Protein AF-A0A1C3F9H0-F1 (afdb_monomer)

Secondary structure (DSSP, 8-state):
--GGGG-TTGGGPPPTTT-SS-SS-HHHHHHHHHHHHHHHHHHHHH-HHHHHHHHHHHHS---

pLDDT: mean 87.03, std 9.57, range [50.25, 96.12]

Foldseek 3Di:
DDLLVPDPCNPLA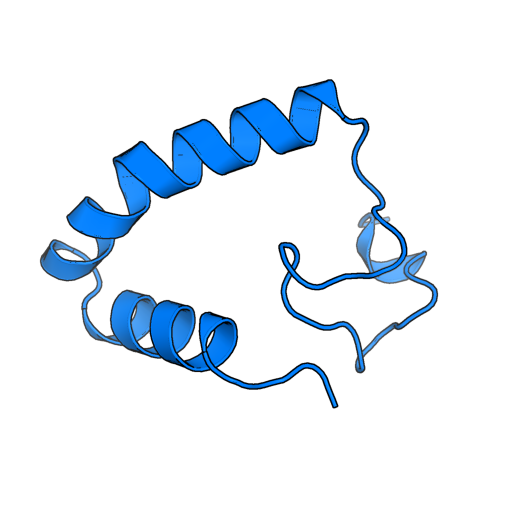ADQVQGPDHPDDPVVVVVVVVCCVVCLVVCCVVPVPVSVVVVVSVVDDSD

Radius of gyration: 12.95 Å; Cα contacts (8 Å, |Δi|>4): 26; chains: 1; bounding box: 31×25×25 Å

Solvent-accessible surface area (backbone atoms only — not comparable to full-atom values): 3979 Å² total; per-residue (Å²): 135,61,77,65,82,75,37,94,49,55,91,70,52,51,55,83,90,72,38,91,76,73,92,61,57,70,71,59,47,52,53,50,51,54,48,46,65,65,45,48,71,52,32,45,78,79,40,44,69,61,36,51,51,50,56,49,54,70,65,49,76,76,121

Sequence (63 aa):
MTRLTHCKFGESKPTCGKCTVHCYKPEKRQRIIEVMRYSGPKMLFAHPIAAIRHLVDERKKAN

Structure (mmCIF, N/CA/C/O backbone):
data_AF-A0A1C3F9H0-F1
#
_entry.id   AF-A0A1C3F9H0-F1
#
loop_
_atom_site.group_PDB
_atom_site.id
_atom_site.type_symbol
_atom_site.label_atom_id
_atom_site.label_alt_id
_atom_site.label_comp_id
_atom_site.label_asym_id
_atom_site.label_entity_id
_atom_site.label_seq_id
_atom_site.pdbx_PDB_ins_code
_atom_site.Cartn_x
_atom_site.Cartn_y
_atom_site.Cartn_z
_atom_site.occupancy
_atom_site.B_iso_or_equiv
_atom_site.auth_seq_id
_atom_site.auth_comp_id
_atom_site.auth_asym_id
_atom_site.auth_atom_id
_atom_site.pdbx_PDB_model_num
ATOM 1 N N . MET A 1 1 ? -0.764 -18.692 14.008 1.00 52.03 1 MET A N 1
ATOM 2 C CA . MET A 1 1 ? -1.895 -18.293 13.140 1.00 52.03 1 MET A CA 1
ATOM 3 C C . MET A 1 1 ? -1.645 -16.889 12.612 1.00 52.03 1 MET A C 1
ATOM 5 O O . MET A 1 1 ? -1.668 -15.928 13.373 1.00 52.03 1 MET A O 1
ATOM 9 N N . THR A 1 2 ? -1.298 -16.761 11.336 1.00 71.50 2 THR A N 1
ATOM 10 C CA . THR A 1 2 ? -1.041 -15.463 10.698 1.00 71.50 2 THR A CA 1
ATOM 11 C C . THR A 1 2 ? -2.362 -14.808 10.328 1.00 71.50 2 THR A C 1
ATOM 13 O O . THR A 1 2 ? -3.160 -15.435 9.659 1.00 71.50 2 THR A O 1
ATOM 16 N N . ARG A 1 3 ? -2.577 -13.533 10.670 1.00 82.19 3 ARG A N 1
ATOM 17 C CA . ARG A 1 3 ? -3.766 -12.710 10.335 1.00 82.19 3 ARG A CA 1
ATOM 18 C C . ARG A 1 3 ? -4.415 -12.967 8.956 1.00 82.19 3 ARG A C 1
ATOM 20 O O . ARG A 1 3 ? -5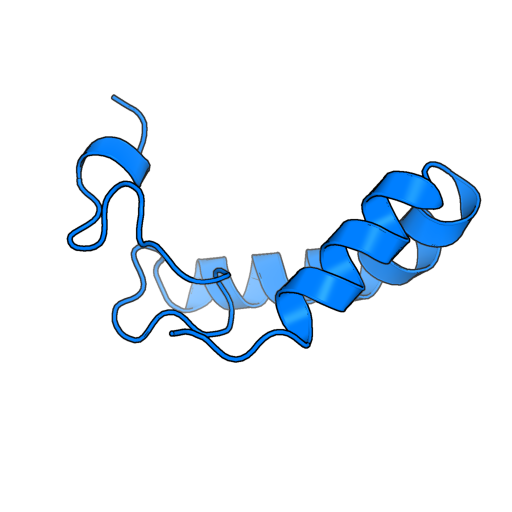.618 -12.785 8.816 1.00 82.19 3 ARG A O 1
ATOM 27 N N . LEU A 1 4 ? -3.631 -13.335 7.937 1.00 82.62 4 LEU A N 1
ATOM 28 C CA . LEU A 1 4 ? -4.136 -13.680 6.604 1.00 82.62 4 LEU A CA 1
ATOM 29 C C . LEU A 1 4 ? -5.036 -14.927 6.589 1.00 82.62 4 LEU A C 1
ATOM 31 O O . LEU A 1 4 ? -5.951 -14.962 5.778 1.00 82.62 4 LEU A O 1
ATOM 35 N N . THR A 1 5 ? -4.850 -15.890 7.496 1.00 84.75 5 THR A N 1
ATOM 36 C CA . THR A 1 5 ? -5.680 -17.104 7.573 1.00 84.75 5 THR A CA 1
ATOM 37 C C . THR A 1 5 ? -7.130 -16.799 7.942 1.00 84.75 5 THR A C 1
ATOM 39 O O . THR A 1 5 ? -8.010 -17.590 7.643 1.00 84.75 5 THR A O 1
ATOM 42 N N . HIS A 1 6 ? -7.395 -15.653 8.580 1.00 84.62 6 HIS A N 1
ATOM 43 C CA . HIS A 1 6 ? -8.747 -15.209 8.946 1.00 84.62 6 HIS A CA 1
ATOM 44 C C . HIS A 1 6 ? -9.277 -14.154 7.958 1.00 84.62 6 HIS A C 1
ATOM 46 O O . HIS A 1 6 ? -10.251 -13.454 8.239 1.00 84.62 6 HIS A O 1
ATOM 52 N N . CYS A 1 7 ? -8.606 -13.955 6.818 1.00 88.56 7 CYS A N 1
ATOM 53 C CA . CYS A 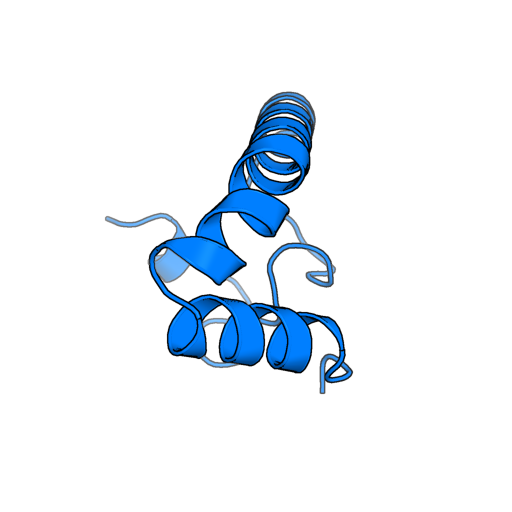1 7 ? -9.045 -12.981 5.833 1.00 88.56 7 CYS A CA 1
ATOM 54 C C . CYS A 1 7 ? -10.268 -13.509 5.082 1.00 88.56 7 CYS A C 1
ATOM 56 O O . CYS A 1 7 ? -10.201 -14.561 4.459 1.00 88.56 7 CYS A O 1
ATOM 58 N N . LYS A 1 8 ? -11.349 -12.722 5.056 1.00 86.19 8 LYS A N 1
ATOM 59 C CA . LYS A 1 8 ? -12.567 -13.037 4.293 1.00 86.19 8 LYS A CA 1
ATOM 60 C C . LYS A 1 8 ? -12.307 -13.257 2.795 1.00 86.19 8 LYS A C 1
ATOM 62 O O . LYS A 1 8 ? -13.045 -13.990 2.155 1.00 86.19 8 LYS A O 1
ATOM 67 N N . PHE A 1 9 ? -11.277 -12.611 2.253 1.00 86.69 9 PHE A N 1
ATOM 68 C CA . PHE A 1 9 ? -10.914 -12.707 0.839 1.00 86.69 9 PHE A CA 1
ATOM 69 C C . PHE A 1 9 ? -9.919 -13.843 0.546 1.00 86.69 9 PHE A C 1
ATOM 71 O O . PHE A 1 9 ? -9.731 -14.179 -0.611 1.00 86.69 9 PHE A O 1
ATOM 78 N N . GLY A 1 10 ? -9.276 -14.445 1.556 1.00 86.25 10 GLY A N 1
ATOM 79 C CA . GLY A 1 10 ? -8.305 -15.528 1.343 1.00 86.25 10 GLY A CA 1
ATOM 80 C C . GLY A 1 10 ? -7.252 -15.198 0.272 1.00 86.25 10 GLY A C 1
ATOM 81 O O . GLY A 1 10 ? -6.573 -14.175 0.365 1.00 86.25 10 GLY A O 1
ATOM 82 N N . GLU A 1 11 ? -7.159 -16.055 -0.746 1.00 85.56 11 GLU A N 1
ATOM 83 C CA . GLU A 1 11 ? -6.265 -15.912 -1.908 1.00 85.56 11 GLU A CA 1
ATOM 84 C C . GLU A 1 11 ? -6.673 -14.778 -2.865 1.00 85.56 11 GLU A C 1
ATOM 86 O O . GLU A 1 11 ? -5.818 -14.186 -3.518 1.00 85.56 11 GLU A O 1
ATOM 91 N N . SER A 1 12 ? -7.957 -14.404 -2.925 1.00 84.56 12 SER A N 1
ATOM 92 C CA . SER A 1 12 ? -8.446 -13.300 -3.773 1.00 84.56 12 SER A CA 1
ATOM 93 C C . SER A 1 12 ? -8.300 -11.926 -3.112 1.00 84.56 12 SER A C 1
ATOM 95 O O . SER A 1 12 ? -8.915 -10.939 -3.515 1.00 84.56 12 SER A O 1
ATOM 97 N N . LYS A 1 13 ? -7.479 -11.831 -2.064 1.00 84.38 13 LYS A N 1
ATOM 98 C CA . LYS A 1 13 ? -7.279 -10.596 -1.318 1.00 84.38 13 LYS A CA 1
ATOM 99 C C . LYS A 1 13 ? -6.604 -9.524 -2.190 1.00 84.38 13 LYS A C 1
ATOM 101 O O . LYS A 1 13 ? -5.478 -9.729 -2.645 1.00 84.38 13 LYS A O 1
ATOM 106 N N . PRO A 1 14 ? -7.208 -8.327 -2.327 1.00 86.25 14 PRO A N 1
ATOM 107 C CA . PRO A 1 14 ? -6.561 -7.223 -3.023 1.00 86.25 14 PRO A CA 1
ATOM 108 C C . PRO A 1 14 ? -5.403 -6.646 -2.196 1.00 86.25 14 PRO A C 1
ATOM 110 O O . PRO A 1 14 ? -5.205 -6.957 -1.015 1.00 86.25 14 PRO A O 1
ATOM 113 N N . THR A 1 15 ? -4.644 -5.729 -2.792 1.00 87.88 15 THR A N 1
ATOM 114 C CA . THR A 1 15 ? -3.604 -4.991 -2.066 1.00 87.88 15 THR A CA 1
ATOM 115 C C . THR A 1 15 ? -4.175 -4.294 -0.826 1.00 87.88 15 THR A C 1
ATOM 117 O O . THR A 1 15 ? -5.326 -3.854 -0.793 1.00 87.88 15 THR A O 1
ATOM 120 N N . CYS A 1 16 ? -3.370 -4.189 0.240 1.00 85.19 16 CYS A N 1
ATOM 121 C CA . CYS A 1 16 ? -3.850 -3.721 1.547 1.00 85.19 16 CYS A CA 1
ATOM 122 C C . CYS A 1 16 ? -4.497 -2.324 1.499 1.00 85.19 16 CYS A C 1
ATOM 124 O O . CYS A 1 16 ? -5.395 -2.057 2.297 1.00 85.19 16 CYS A O 1
ATOM 126 N N . GLY A 1 17 ? -4.057 -1.455 0.580 1.00 84.25 17 GLY A N 1
ATOM 127 C CA . GLY A 1 17 ? -4.629 -0.123 0.367 1.00 84.25 17 GLY A CA 1
ATOM 128 C C . GLY A 1 17 ? -6.007 -0.125 -0.305 1.00 84.25 17 GLY A C 1
ATOM 129 O O . GLY A 1 17 ? -6.783 0.791 -0.065 1.00 84.25 17 GLY A O 1
ATOM 130 N N . LYS A 1 18 ? -6.338 -1.162 -1.087 1.00 85.69 18 LYS A N 1
ATOM 131 C CA . LYS A 1 18 ? -7.608 -1.295 -1.832 1.00 85.69 18 LYS A CA 1
ATOM 132 C C . LYS A 1 18 ? -8.611 -2.250 -1.186 1.00 85.69 18 LYS A C 1
ATOM 134 O O . LYS A 1 18 ? -9.710 -2.439 -1.692 1.00 85.69 18 LYS A O 1
ATOM 139 N N . CYS A 1 19 ? -8.226 -2.891 -0.090 1.00 88.69 19 CYS A N 1
ATOM 140 C CA . CYS A 1 19 ? -9.068 -3.850 0.609 1.00 88.69 19 CYS A CA 1
ATOM 141 C C . CYS A 1 19 ? -10.293 -3.158 1.220 1.00 88.69 19 CYS A C 1
ATOM 143 O O . CYS A 1 19 ? -10.136 -2.230 2.002 1.00 88.69 19 CYS A O 1
ATOM 145 N N . THR A 1 20 ? -11.503 -3.631 0.917 1.00 86.50 20 THR A N 1
ATOM 146 C CA . THR A 1 20 ? -12.750 -3.026 1.427 1.00 86.50 20 THR A CA 1
ATOM 147 C C . THR A 1 20 ? -12.950 -3.263 2.925 1.00 86.50 20 T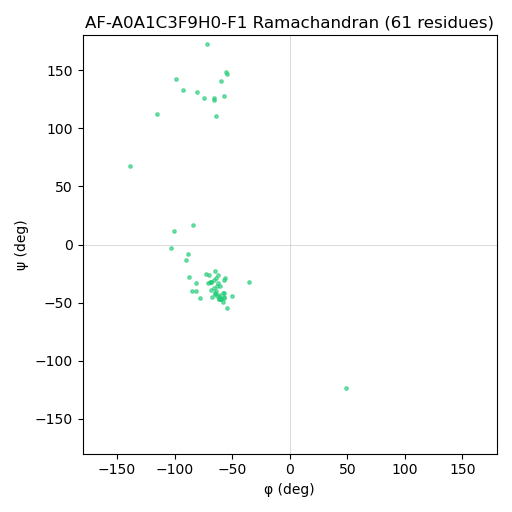HR A C 1
ATOM 149 O O . THR A 1 20 ? -13.468 -2.401 3.629 1.00 86.50 20 THR A O 1
ATOM 152 N N . VAL A 1 21 ? -12.489 -4.411 3.439 1.00 88.00 21 VAL A N 1
ATOM 153 C CA . VAL A 1 21 ? -12.513 -4.752 4.871 1.00 88.00 21 VAL A CA 1
ATOM 154 C C . VAL A 1 21 ? -11.083 -4.871 5.392 1.00 88.00 21 VAL A C 1
ATOM 156 O O . VAL A 1 21 ? -10.347 -5.786 5.019 1.00 88.00 21 VAL A O 1
ATOM 159 N N . HIS A 1 22 ? -10.662 -3.954 6.264 1.00 87.44 22 HIS A N 1
ATOM 160 C CA . HIS A 1 22 ? -9.295 -3.934 6.788 1.00 87.44 22 HIS A CA 1
ATOM 161 C C . HIS A 1 22 ? -9.161 -4.704 8.105 1.00 87.44 22 HIS A C 1
ATOM 163 O O . HIS A 1 22 ? -9.902 -4.492 9.055 1.00 87.44 22 HIS A O 1
ATOM 169 N N . CYS A 1 23 ? -8.131 -5.544 8.190 1.00 87.94 23 CYS A N 1
ATOM 170 C CA . CYS A 1 23 ? -7.813 -6.334 9.384 1.00 87.94 23 CYS A CA 1
ATOM 171 C C . CYS A 1 23 ? -6.903 -5.613 10.396 1.00 87.94 23 CYS A C 1
ATOM 173 O O . CYS A 1 23 ? -6.659 -6.136 11.480 1.00 87.94 23 CYS A O 1
ATOM 175 N N . TYR A 1 24 ? -6.354 -4.443 10.055 1.00 88.25 24 TYR A N 1
ATOM 176 C CA . TYR A 1 24 ? -5.607 -3.607 10.999 1.00 88.25 24 TYR A CA 1
ATOM 177 C C . TYR A 1 24 ? -6.490 -2.490 11.552 1.00 88.25 24 TYR A C 1
ATOM 179 O O . TYR A 1 24 ? -7.238 -1.866 10.800 1.00 88.25 24 TYR A O 1
ATOM 187 N N . LYS A 1 25 ? -6.313 -2.185 12.846 1.00 90.88 25 LYS A N 1
ATOM 188 C CA . LYS A 1 25 ? -6.862 -0.974 13.469 1.00 90.88 25 LYS A CA 1
ATOM 189 C C . LYS A 1 25 ? -6.396 0.285 12.714 1.00 90.88 25 LYS A C 1
ATOM 191 O O . LYS A 1 25 ? -5.266 0.278 12.209 1.00 90.88 25 LYS A O 1
ATOM 196 N N . PRO A 1 26 ? -7.204 1.359 12.668 1.00 91.44 26 PRO A N 1
ATOM 197 C CA . PRO A 1 26 ? -6.867 2.598 11.961 1.00 91.44 26 PRO A CA 1
ATOM 198 C C . PRO A 1 26 ? -5.475 3.151 12.300 1.00 91.44 26 PRO A C 1
ATOM 200 O O . PRO A 1 26 ? -4.702 3.448 11.395 1.00 91.44 26 PRO A O 1
ATOM 203 N N . GLU A 1 27 ? -5.099 3.169 13.579 1.00 94.50 27 GLU A N 1
ATOM 204 C CA . GLU A 1 27 ? -3.777 3.620 14.050 1.00 94.50 27 GLU A CA 1
ATOM 205 C C . GLU A 1 27 ? -2.619 2.844 13.403 1.00 94.50 27 GLU A C 1
ATOM 207 O O . GLU A 1 27 ? -1.643 3.422 12.928 1.00 94.50 27 GLU A O 1
ATOM 212 N N . LYS A 1 28 ? -2.729 1.509 13.333 1.00 92.62 28 LYS A N 1
ATOM 213 C CA . LYS A 1 28 ? -1.700 0.665 12.705 1.00 92.62 28 LYS A CA 1
ATOM 214 C C . LYS A 1 28 ? -1.638 0.884 11.198 1.00 92.62 28 LYS A C 1
ATOM 216 O O . LYS A 1 28 ? -0.562 0.781 10.620 1.00 92.62 28 LYS A O 1
ATOM 221 N N . ARG A 1 29 ? -2.772 1.183 10.560 1.00 92.06 29 ARG A N 1
ATOM 222 C CA . ARG A 1 29 ? -2.806 1.502 9.127 1.00 92.06 29 ARG A CA 1
ATOM 223 C C . ARG A 1 29 ? -2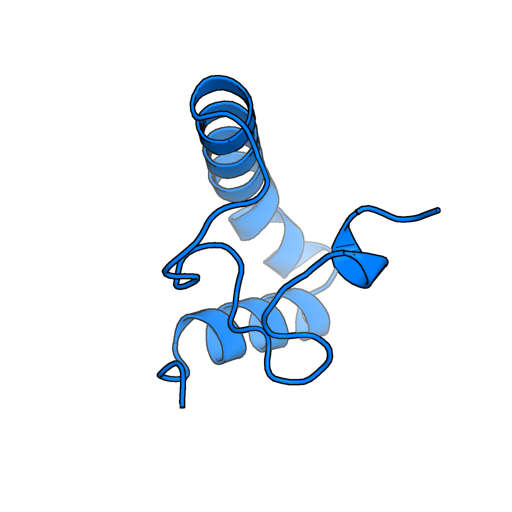.043 2.788 8.837 1.00 92.06 29 ARG A C 1
ATOM 225 O O . ARG A 1 29 ? -1.268 2.790 7.890 1.00 92.06 29 ARG A O 1
ATOM 232 N N . GLN A 1 30 ? -2.206 3.818 9.666 1.00 94.38 30 GLN A N 1
ATOM 233 C CA . GLN A 1 30 ? -1.456 5.069 9.517 1.00 94.38 30 GLN A CA 1
ATOM 234 C C . GLN A 1 30 ? 0.051 4.830 9.614 1.00 94.38 30 GLN A C 1
ATOM 236 O O . GLN A 1 30 ? 0.787 5.208 8.708 1.00 94.38 30 GLN A O 1
ATOM 241 N N . ARG A 1 31 ? 0.494 4.060 10.614 1.00 95.44 31 ARG A N 1
ATOM 242 C CA . ARG A 1 31 ? 1.911 3.675 10.734 1.00 95.44 31 ARG A CA 1
ATOM 243 C C . ARG A 1 31 ? 2.428 2.939 9.499 1.00 95.44 31 ARG A C 1
ATOM 245 O O . ARG A 1 31 ? 3.535 3.192 9.045 1.00 95.44 31 ARG A O 1
ATOM 252 N N . ILE A 1 32 ? 1.638 2.026 8.933 1.00 93.31 32 ILE A N 1
ATOM 253 C CA . ILE A 1 32 ? 2.027 1.324 7.702 1.00 93.31 32 ILE A CA 1
ATOM 254 C C . ILE A 1 32 ? 2.132 2.302 6.534 1.00 93.31 32 ILE A C 1
ATOM 256 O O . ILE A 1 32 ? 3.079 2.208 5.767 1.00 93.31 32 ILE A O 1
ATOM 260 N N . ILE A 1 33 ? 1.205 3.251 6.401 1.00 92.31 33 ILE A N 1
ATOM 261 C CA . ILE A 1 33 ? 1.259 4.275 5.349 1.00 92.31 33 ILE A CA 1
ATOM 262 C C . ILE A 1 33 ? 2.525 5.128 5.488 1.00 92.31 33 ILE A C 1
ATOM 264 O O . ILE A 1 33 ? 3.201 5.369 4.491 1.00 92.31 33 ILE A O 1
ATOM 268 N N . GLU A 1 34 ? 2.882 5.541 6.704 1.00 96.12 34 GLU A N 1
ATOM 269 C CA . GLU A 1 34 ? 4.126 6.272 6.981 1.00 96.12 34 GLU A CA 1
ATOM 270 C C . GL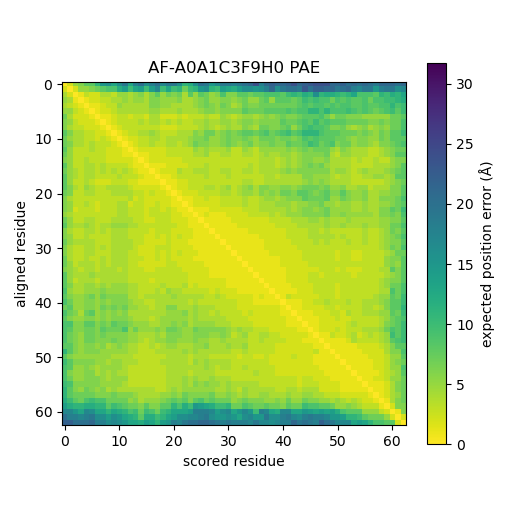U A 1 34 ? 5.361 5.461 6.576 1.00 96.12 34 GLU A C 1
ATOM 272 O O . GLU A 1 34 ? 6.225 5.961 5.852 1.00 96.12 34 GLU A O 1
ATOM 277 N N . VAL A 1 35 ? 5.407 4.182 6.962 1.00 94.62 35 VAL A N 1
ATOM 278 C CA . VAL A 1 35 ? 6.488 3.265 6.576 1.00 94.62 35 VAL A CA 1
ATOM 279 C C . VAL A 1 35 ? 6.564 3.116 5.058 1.00 94.62 35 VAL A C 1
ATOM 281 O O . VAL A 1 35 ? 7.652 3.209 4.498 1.00 94.62 35 VAL A O 1
ATOM 284 N N . MET A 1 36 ? 5.437 2.927 4.368 1.00 92.81 36 MET A N 1
ATOM 285 C CA . MET A 1 36 ? 5.419 2.787 2.909 1.00 92.81 36 MET A CA 1
ATOM 286 C C . MET A 1 36 ? 5.848 4.081 2.206 1.00 92.81 36 MET A C 1
ATOM 288 O O . MET A 1 36 ? 6.583 4.014 1.225 1.00 92.81 36 MET A O 1
ATOM 292 N N . ARG A 1 37 ? 5.470 5.259 2.722 1.00 93.44 37 ARG A N 1
ATOM 293 C CA . ARG A 1 37 ? 5.918 6.559 2.186 1.00 93.44 37 ARG A CA 1
ATOM 294 C C . ARG A 1 37 ? 7.422 6.759 2.326 1.00 93.44 37 ARG A C 1
ATOM 296 O O . ARG A 1 37 ? 8.049 7.280 1.409 1.00 93.44 37 ARG A O 1
ATOM 303 N N . TYR A 1 38 ? 7.995 6.352 3.454 1.00 94.62 38 TYR A N 1
ATOM 304 C CA . TYR A 1 38 ? 9.425 6.502 3.705 1.00 94.62 38 TYR A CA 1
ATOM 305 C C . TYR A 1 38 ? 10.265 5.447 2.970 1.00 94.62 38 TYR A C 1
ATOM 307 O O . TYR A 1 38 ? 11.274 5.768 2.339 1.00 94.62 38 TYR A O 1
ATOM 315 N N . SER A 1 39 ? 9.851 4.182 3.043 1.00 93.62 39 SER A N 1
ATOM 316 C CA . SER A 1 39 ? 10.612 3.039 2.531 1.00 93.62 39 SER A CA 1
ATOM 317 C C . SER A 1 39 ? 10.340 2.743 1.059 1.00 93.62 39 SER A C 1
ATOM 319 O O . SER A 1 39 ? 11.226 2.236 0.377 1.00 93.62 39 SER A O 1
ATOM 321 N N . GLY A 1 40 ? 9.153 3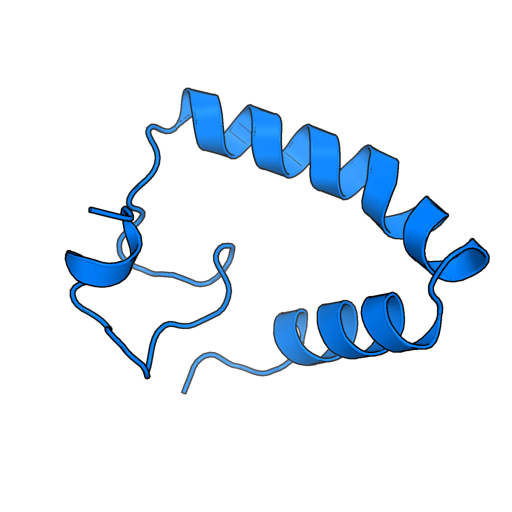.074 0.544 1.00 90.75 40 GLY A N 1
ATOM 322 C CA . GLY A 1 40 ? 8.751 2.801 -0.839 1.00 90.75 40 GLY A CA 1
ATOM 323 C C . GLY A 1 40 ? 9.732 3.363 -1.874 1.00 90.75 40 GLY A C 1
ATOM 324 O O . GLY A 1 40 ? 10.270 2.585 -2.662 1.00 90.75 40 GLY A O 1
ATOM 325 N N . PRO A 1 41 ? 10.060 4.671 -1.842 1.00 93.00 41 PRO A N 1
ATOM 326 C CA . PRO A 1 41 ? 11.036 5.256 -2.763 1.00 93.00 41 PRO A CA 1
ATOM 327 C C . PRO A 1 41 ? 12.431 4.632 -2.630 1.00 93.00 41 PRO A C 1
ATOM 329 O O . PRO A 1 41 ? 13.124 4.431 -3.622 1.00 93.00 41 PRO A O 1
ATOM 332 N N . LYS A 1 42 ? 12.837 4.271 -1.406 1.00 94.50 42 LYS A N 1
ATOM 333 C CA . LYS A 1 42 ? 14.145 3.654 -1.131 1.00 94.50 42 LYS A CA 1
ATOM 334 C C . LYS A 1 42 ? 14.244 2.233 -1.678 1.00 94.50 42 LYS A C 1
ATOM 336 O O . LYS A 1 42 ? 15.310 1.814 -2.124 1.00 94.50 42 LYS A O 1
ATOM 341 N N . MET A 1 43 ? 13.128 1.508 -1.695 1.00 93.44 43 MET A N 1
ATOM 342 C CA . MET A 1 43 ? 13.058 0.152 -2.230 1.00 93.44 43 MET A CA 1
ATOM 343 C C . MET A 1 43 ? 13.381 0.105 -3.725 1.00 93.44 43 MET A C 1
ATOM 345 O O . MET A 1 43 ? 13.896 -0.907 -4.187 1.00 93.44 43 MET A O 1
ATOM 349 N N . LEU A 1 44 ? 13.154 1.194 -4.470 1.00 92.56 44 LEU A N 1
ATOM 350 C CA . LEU A 1 44 ? 13.529 1.276 -5.882 1.00 92.56 44 LEU A CA 1
ATOM 351 C C . LEU A 1 44 ? 15.048 1.157 -6.087 1.00 92.56 44 LEU A C 1
ATOM 353 O O . LEU A 1 44 ? 15.477 0.565 -7.071 1.00 92.56 44 LEU A O 1
ATOM 357 N N . PHE A 1 45 ? 15.848 1.663 -5.144 1.00 94.19 45 PHE A N 1
ATOM 358 C CA . PHE A 1 45 ? 17.309 1.606 -5.215 1.00 94.19 45 PHE A CA 1
ATOM 359 C C . PHE A 1 45 ? 17.872 0.256 -4.753 1.00 94.19 45 PHE A C 1
ATOM 361 O O . PHE A 1 45 ? 18.801 -0.256 -5.365 1.00 94.19 45 PHE A O 1
ATOM 368 N N . ALA A 1 46 ? 17.312 -0.335 -3.692 1.00 94.25 46 ALA A N 1
ATOM 369 C CA . ALA A 1 46 ? 17.810 -1.599 -3.136 1.00 94.25 46 ALA A CA 1
ATOM 370 C C . ALA A 1 46 ? 17.245 -2.842 -3.847 1.00 94.25 46 ALA A C 1
ATOM 372 O O . ALA A 1 46 ? 17.952 -3.822 -4.072 1.00 94.25 46 ALA A O 1
ATOM 373 N N . HIS A 1 47 ? 15.957 -2.813 -4.197 1.00 94.62 47 HIS A N 1
ATOM 374 C CA . HIS A 1 47 ? 15.215 -3.943 -4.757 1.00 94.62 47 HIS A CA 1
ATOM 375 C C . HIS A 1 47 ? 14.293 -3.482 -5.899 1.00 94.62 47 HIS A C 1
ATOM 377 O O . HIS A 1 47 ? 13.064 -3.563 -5.782 1.00 94.62 47 HIS A O 1
ATOM 383 N N . PRO A 1 48 ? 14.862 -3.030 -7.032 1.00 91.25 48 PRO A N 1
ATOM 384 C CA . PRO A 1 48 ? 14.108 -2.398 -8.115 1.00 91.25 48 PRO A CA 1
ATOM 385 C C . PRO A 1 48 ? 12.986 -3.288 -8.659 1.00 91.25 48 PRO A C 1
ATOM 387 O O . PRO A 1 48 ? 11.864 -2.827 -8.847 1.00 91.25 48 PRO A O 1
ATOM 390 N N . ILE A 1 49 ? 13.242 -4.587 -8.840 1.00 94.75 49 ILE A N 1
ATOM 391 C CA . ILE A 1 49 ? 12.240 -5.538 -9.350 1.00 94.75 49 ILE A CA 1
ATOM 392 C C . ILE A 1 49 ? 11.047 -5.652 -8.390 1.00 94.75 49 ILE A C 1
ATOM 394 O O . ILE A 1 49 ? 9.894 -5.633 -8.824 1.00 94.75 49 ILE A O 1
ATOM 398 N N . 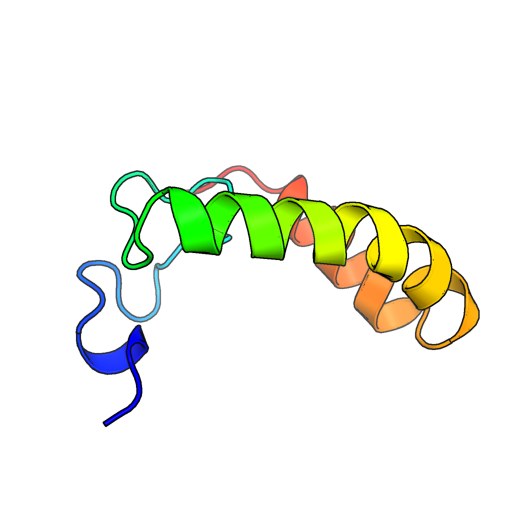ALA A 1 50 ? 11.304 -5.753 -7.083 1.00 90.56 50 ALA A N 1
ATOM 399 C CA . ALA A 1 50 ? 10.251 -5.856 -6.076 1.00 90.56 50 ALA A CA 1
ATOM 400 C C . ALA A 1 50 ? 9.451 -4.547 -5.967 1.00 90.56 50 ALA A C 1
ATOM 402 O O . ALA A 1 50 ? 8.225 -4.588 -5.875 1.00 90.56 50 ALA A O 1
ATOM 403 N N . ALA A 1 51 ? 10.128 -3.397 -6.052 1.00 92.06 51 ALA A N 1
ATOM 404 C CA . ALA A 1 51 ? 9.496 -2.081 -6.093 1.00 92.06 51 ALA A CA 1
ATOM 405 C C . ALA A 1 51 ? 8.582 -1.915 -7.308 1.00 92.06 51 ALA A C 1
ATOM 407 O O . ALA A 1 51 ? 7.429 -1.517 -7.155 1.00 92.06 51 ALA A O 1
ATOM 408 N N . ILE A 1 52 ? 9.049 -2.292 -8.499 1.00 92.19 52 ILE A N 1
ATOM 409 C CA . ILE A 1 52 ? 8.239 -2.234 -9.720 1.00 92.19 52 ILE A CA 1
ATOM 410 C C . ILE A 1 52 ? 7.011 -3.141 -9.592 1.00 92.19 52 ILE A C 1
ATOM 412 O O . ILE A 1 52 ? 5.900 -2.687 -9.859 1.00 92.19 52 ILE A O 1
ATOM 416 N N . ARG A 1 53 ? 7.176 -4.391 -9.132 1.00 90.81 53 ARG A N 1
ATOM 417 C CA . ARG A 1 53 ? 6.040 -5.303 -8.891 1.00 90.81 53 ARG A CA 1
ATOM 418 C C . ARG A 1 53 ? 5.029 -4.702 -7.917 1.00 90.81 53 ARG A C 1
ATOM 420 O O . ARG A 1 53 ? 3.840 -4.701 -8.217 1.00 90.81 53 ARG A O 1
ATOM 427 N N . HIS A 1 54 ? 5.502 -4.130 -6.810 1.00 89.50 54 HIS A N 1
ATOM 428 C CA . HIS A 1 54 ? 4.644 -3.474 -5.827 1.00 89.50 54 HIS A CA 1
ATOM 429 C C . HIS A 1 54 ? 3.828 -2.332 -6.449 1.00 89.50 54 HIS A C 1
ATOM 431 O O . HIS A 1 54 ? 2.608 -2.307 -6.318 1.00 89.50 54 HIS A O 1
ATOM 437 N N . LEU A 1 55 ? 4.481 -1.439 -7.199 1.00 88.50 55 LEU A N 1
ATOM 438 C CA . LEU A 1 55 ? 3.825 -0.317 -7.877 1.00 88.50 55 LEU A CA 1
ATOM 439 C C . 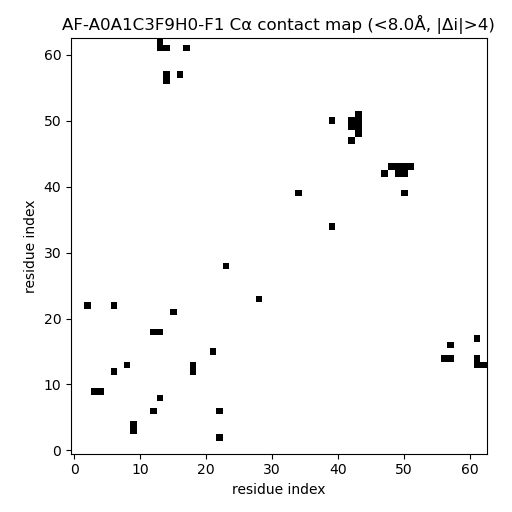LEU A 1 55 ? 2.816 -0.779 -8.937 1.00 88.50 55 LEU A C 1
ATOM 441 O O . LEU A 1 55 ? 1.782 -0.141 -9.136 1.00 88.50 55 LEU A O 1
ATOM 445 N N . VAL A 1 56 ? 3.110 -1.872 -9.643 1.00 89.75 56 VAL A N 1
ATOM 446 C CA . VAL A 1 56 ? 2.190 -2.468 -10.619 1.00 89.75 56 VAL A CA 1
ATOM 447 C C . VAL A 1 56 ? 0.966 -3.046 -9.915 1.00 89.75 56 VAL A C 1
ATOM 449 O O . VAL A 1 56 ? -0.153 -2.778 -10.348 1.00 89.75 56 VAL A O 1
ATOM 452 N N . ASP A 1 57 ? 1.141 -3.778 -8.818 1.00 85.88 57 ASP A N 1
ATOM 453 C CA . ASP A 1 57 ? 0.027 -4.349 -8.054 1.00 85.88 57 ASP A CA 1
ATOM 454 C C . ASP A 1 57 ? -0.808 -3.270 -7.343 1.00 85.88 57 ASP A C 1
ATOM 456 O O . ASP A 1 57 ? -2.032 -3.388 -7.249 1.00 85.88 57 ASP A O 1
ATOM 460 N N . GLU A 1 58 ? -0.193 -2.162 -6.919 1.00 83.00 58 GLU A N 1
ATOM 461 C CA . GLU A 1 58 ? -0.917 -0.967 -6.473 1.00 83.00 58 GLU A CA 1
ATOM 462 C C . GLU A 1 58 ? -1.699 -0.293 -7.604 1.00 83.00 58 GLU A C 1
ATOM 464 O O . GLU A 1 58 ? -2.757 0.283 -7.354 1.00 83.00 58 GLU A O 1
ATOM 469 N N . ARG A 1 59 ? -1.237 -0.365 -8.856 1.00 83.19 59 ARG A N 1
ATOM 470 C CA . ARG A 1 59 ? -1.965 0.181 -10.014 1.00 83.19 59 ARG A CA 1
ATOM 471 C C . ARG A 1 59 ? -3.055 -0.755 -10.534 1.00 83.19 59 ARG A C 1
ATOM 473 O O . ARG A 1 59 ? -4.101 -0.261 -10.953 1.00 83.19 59 ARG A O 1
ATOM 480 N N . LYS A 1 60 ? -2.882 -2.078 -10.451 1.00 77.56 60 LYS A N 1
ATOM 481 C CA . LYS A 1 60 ? -3.906 -3.064 -10.842 1.00 77.56 60 LYS A CA 1
ATOM 482 C C . LYS A 1 60 ? -5.195 -2.833 -10.057 1.00 77.56 60 LYS A C 1
ATOM 484 O O . LYS A 1 60 ? -5.173 -2.706 -8.831 1.00 77.56 60 LYS A O 1
ATOM 489 N N . LYS A 1 61 ? -6.330 -2.721 -10.750 1.00 58.44 61 LYS A N 1
ATOM 490 C CA . LYS A 1 61 ? -7.646 -2.644 -10.098 1.00 58.44 61 LYS A CA 1
ATOM 491 C C . LYS A 1 61 ? -7.857 -3.921 -9.279 1.00 58.44 61 LYS A C 1
ATOM 493 O O . LYS A 1 61 ? -7.437 -4.991 -9.704 1.00 58.44 61 LYS A O 1
ATOM 498 N N . ALA A 1 62 ? -8.444 -3.780 -8.091 1.00 59.56 62 ALA A N 1
ATOM 499 C CA . ALA A 1 62 ? -8.931 -4.940 -7.359 1.00 59.56 62 ALA A CA 1
ATOM 500 C C . ALA A 1 62 ? -10.053 -5.548 -8.216 1.00 59.56 62 ALA A C 1
ATOM 502 O O . ALA A 1 62 ? -11.052 -4.865 -8.437 1.00 59.56 62 ALA A O 1
ATOM 503 N N . ASN A 1 63 ? -9.804 -6.729 -8.787 1.00 50.25 63 ASN A N 1
ATOM 504 C CA . ASN A 1 63 ? -10.826 -7.545 -9.446 1.00 50.25 63 ASN A CA 1
ATOM 505 C C . ASN A 1 63 ? -11.701 -8.209 -8.387 1.00 50.25 63 ASN A C 1
ATOM 507 O O . ASN A 1 63 ? -11.127 -8.625 -7.354 1.00 50.25 63 ASN A O 1
#

Mean predicted aligned error: 4.92 Å